Protein AF-A0A9D6SQ95-F1 (afdb_monomer_lite)

Sequence (114 aa):
MHYLDHLDGKPLPPAAAGYWQSQWWQALGNGMIDATIARMLESRRPDDKQMPEKMQREEARIARAFATADHAYRDGKFLAGSKFSLADLTFGVAFQYIDIRYPHDWCSQHPRLK

Structure (mmCIF, N/CA/C/O backbone):
data_AF-A0A9D6SQ95-F1
#
_entry.id   AF-A0A9D6SQ95-F1
#
loop_
_atom_site.group_PDB
_atom_site.id
_atom_site.type_symbol
_atom_site.label_atom_id
_atom_site.label_alt_id
_atom_site.label_comp_id
_atom_site.label_asym_id
_atom_site.label_entity_id
_atom_site.label_seq_id
_atom_site.pdbx_PDB_ins_code
_atom_site.Cartn_x
_atom_site.Cartn_y
_atom_site.Cartn_z
_atom_site.occupancy
_atom_site.B_iso_or_equiv
_atom_site.auth_seq_id
_atom_site.auth_comp_id
_atom_site.auth_asym_id
_atom_site.auth_atom_id
_atom_site.pdbx_PDB_model_num
ATOM 1 N N . MET A 1 1 ? 15.979 1.399 1.170 1.00 61.53 1 MET A N 1
ATOM 2 C CA . MET A 1 1 ? 16.218 0.537 -0.008 1.00 61.53 1 MET A CA 1
ATOM 3 C C . MET A 1 1 ? 17.367 1.028 -0.873 1.00 61.53 1 MET A C 1
ATOM 5 O O . MET A 1 1 ? 18.250 0.228 -1.124 1.00 61.53 1 MET A O 1
ATOM 9 N N . HIS A 1 2 ? 17.448 2.322 -1.205 1.00 69.25 2 HIS A N 1
ATOM 10 C CA . HIS A 1 2 ? 18.493 2.860 -2.094 1.00 69.25 2 HIS A CA 1
ATOM 11 C C . HIS A 1 2 ? 19.942 2.479 -1.758 1.00 69.25 2 HIS A C 1
ATOM 13 O O . HIS A 1 2 ? 20.752 2.364 -2.665 1.00 69.25 2 HIS A O 1
ATOM 19 N N . TYR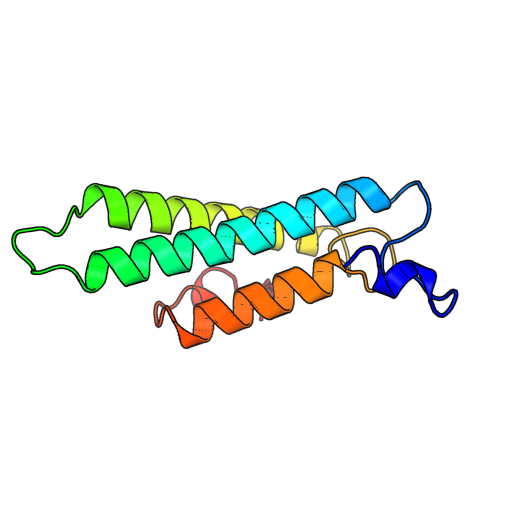 A 1 3 ? 20.282 2.264 -0.486 1.00 75.00 3 TYR A N 1
ATOM 20 C CA . TYR A 1 3 ? 21.626 1.831 -0.100 1.00 75.00 3 TYR A CA 1
ATOM 21 C C . TYR A 1 3 ? 21.995 0.442 -0.656 1.00 75.00 3 TYR A C 1
ATOM 23 O O . TYR A 1 3 ? 23.077 0.275 -1.206 1.00 75.00 3 TYR A O 1
ATOM 31 N N . LEU A 1 4 ? 21.085 -0.536 -0.571 1.00 75.12 4 LEU A N 1
ATOM 32 C CA . LEU A 1 4 ? 21.344 -1.914 -1.009 1.00 75.12 4 LEU A CA 1
ATOM 33 C C . LEU A 1 4 ? 21.420 -2.028 -2.538 1.00 75.12 4 LEU A C 1
ATOM 35 O O . LEU A 1 4 ? 22.193 -2.829 -3.054 1.00 75.12 4 LEU A O 1
ATOM 39 N N . ASP A 1 5 ? 20.689 -1.176 -3.262 1.00 71.25 5 ASP A N 1
ATOM 40 C CA . ASP A 1 5 ? 20.679 -1.162 -4.731 1.00 71.25 5 ASP A CA 1
ATOM 41 C C . ASP A 1 5 ? 22.049 -0.813 -5.350 1.00 71.25 5 ASP A C 1
ATOM 43 O O . ASP A 1 5 ? 22.295 -1.133 -6.512 1.00 71.25 5 ASP A O 1
ATOM 47 N N . HIS A 1 6 ? 22.948 -0.176 -4.587 1.00 72.75 6 HIS A N 1
ATOM 48 C CA . HIS A 1 6 ? 24.257 0.283 -5.069 1.00 72.75 6 HIS A CA 1
ATOM 49 C C . HIS A 1 6 ? 25.430 -0.632 -4.683 1.00 72.75 6 HIS A C 1
ATOM 51 O O . HIS A 1 6 ? 26.550 -0.373 -5.117 1.00 72.75 6 HIS A O 1
ATOM 57 N N . LEU A 1 7 ? 25.206 -1.684 -3.887 1.00 75.88 7 LEU A N 1
ATOM 58 C CA . LEU A 1 7 ? 26.296 -2.520 -3.366 1.00 75.88 7 LEU A CA 1
ATOM 59 C C . LEU A 1 7 ? 26.744 -3.622 -4.339 1.00 75.88 7 LEU A C 1
ATOM 61 O O . LEU A 1 7 ? 27.943 -3.811 -4.518 1.00 75.88 7 LEU A O 1
ATOM 65 N N . ASP A 1 8 ? 25.804 -4.289 -5.017 1.00 75.25 8 ASP A N 1
ATOM 66 C CA . ASP A 1 8 ? 26.097 -5.517 -5.784 1.00 75.25 8 ASP A CA 1
ATOM 67 C C . ASP A 1 8 ? 25.943 -5.364 -7.312 1.00 75.25 8 ASP A C 1
ATOM 69 O O . ASP A 1 8 ? 26.000 -6.345 -8.058 1.00 75.25 8 ASP A O 1
ATOM 73 N N . GLY A 1 9 ? 25.695 -4.144 -7.809 1.00 68.88 9 GLY A N 1
ATOM 74 C CA . GLY A 1 9 ? 25.538 -3.864 -9.247 1.00 68.88 9 GLY A CA 1
ATOM 75 C C . GLY A 1 9 ? 24.304 -4.503 -9.906 1.00 68.88 9 GLY A C 1
ATOM 76 O O . GLY A 1 9 ? 24.184 -4.494 -11.131 1.00 68.88 9 GLY A O 1
ATOM 77 N N . LYS A 1 10 ? 23.378 -5.053 -9.107 1.00 72.56 10 LYS A N 1
ATOM 78 C CA . LYS A 1 10 ? 22.112 -5.666 -9.542 1.00 72.56 10 LYS A CA 1
ATOM 79 C C . LYS A 1 10 ? 20.919 -4.966 -8.871 1.00 72.56 10 LYS A C 1
ATOM 81 O O . LYS A 1 10 ? 20.286 -5.560 -7.998 1.00 72.56 10 LYS A O 1
ATOM 86 N N . PRO A 1 11 ? 20.622 -3.707 -9.236 1.00 72.56 11 PRO A N 1
ATOM 87 C CA . PRO A 1 11 ? 19.518 -2.973 -8.633 1.00 72.56 11 PRO A CA 1
ATOM 88 C C . PRO A 1 11 ? 18.179 -3.653 -8.947 1.00 72.56 11 PRO A C 1
ATOM 90 O O . PRO A 1 11 ? 17.932 -4.075 -10.078 1.00 72.56 11 PRO A O 1
ATOM 93 N N . LEU A 1 12 ? 17.308 -3.739 -7.940 1.00 71.44 12 LEU A N 1
ATOM 94 C CA . LEU A 1 12 ? 15.924 -4.187 -8.109 1.00 71.44 12 LEU A CA 1
ATOM 95 C C . LEU A 1 12 ? 15.057 -3.212 -8.928 1.00 71.44 12 LEU A C 1
ATOM 97 O O . LEU A 1 12 ? 14.208 -3.684 -9.689 1.00 71.44 12 LEU A O 1
ATOM 101 N N . PRO A 1 13 ? 15.197 -1.875 -8.805 1.00 69.00 13 PRO A N 1
ATOM 102 C CA . PRO A 1 13 ? 14.444 -0.968 -9.659 1.00 69.00 13 PRO A CA 1
ATOM 103 C C . PRO A 1 13 ? 15.042 -0.898 -11.080 1.00 69.00 13 PRO A C 1
ATOM 105 O O . PRO A 1 13 ? 16.264 -0.862 -11.244 1.00 69.00 13 PRO A O 1
ATOM 108 N N . PRO A 1 14 ? 14.199 -0.829 -12.128 1.00 64.25 14 PRO A N 1
ATOM 109 C CA . PRO A 1 14 ? 14.661 -0.705 -13.509 1.00 64.25 14 PRO A CA 1
ATOM 110 C C . PRO A 1 14 ? 15.360 0.640 -13.767 1.00 64.25 14 PRO A C 1
ATOM 112 O O . PRO A 1 14 ? 14.974 1.675 -13.220 1.00 64.25 14 PRO A O 1
ATOM 115 N N . ALA A 1 15 ? 16.356 0.642 -14.659 1.00 63.81 15 ALA A N 1
ATOM 116 C CA . ALA A 1 15 ? 17.061 1.858 -15.059 1.00 63.81 15 ALA A CA 1
ATOM 117 C C . ALA A 1 15 ? 16.150 2.808 -15.866 1.00 63.81 15 ALA A C 1
ATOM 119 O O . ALA A 1 15 ? 15.496 2.400 -16.827 1.00 63.81 15 ALA A O 1
ATOM 120 N N . ALA A 1 16 ? 16.143 4.084 -15.468 1.00 68.25 16 ALA A N 1
ATOM 121 C CA . ALA A 1 16 ? 15.453 5.229 -16.074 1.00 68.25 16 ALA A CA 1
ATOM 122 C C . ALA A 1 16 ? 13.926 5.097 -16.263 1.00 68.25 16 ALA A C 1
ATOM 124 O O . ALA A 1 16 ? 13.168 5.703 -15.506 1.00 68.25 16 ALA A O 1
ATOM 125 N N . ALA A 1 17 ? 13.452 4.336 -17.252 1.00 65.62 17 ALA A N 1
ATOM 126 C CA . ALA A 1 17 ? 12.063 4.412 -17.722 1.00 65.62 17 ALA A CA 1
ATOM 127 C C . ALA A 1 17 ? 11.020 3.851 -16.733 1.00 65.62 17 ALA A C 1
ATOM 129 O O . ALA A 1 17 ? 9.871 4.278 -16.756 1.00 65.62 17 ALA A O 1
ATOM 130 N N . GLY A 1 18 ? 11.407 2.935 -15.837 1.00 74.62 18 GLY A N 1
ATOM 131 C CA . GLY A 1 18 ? 10.500 2.341 -14.841 1.00 74.62 18 GLY A CA 1
ATOM 132 C C . GLY A 1 18 ? 10.776 2.753 -13.393 1.00 74.62 18 GLY A C 1
ATOM 133 O O . GLY A 1 18 ? 10.067 2.308 -12.492 1.00 74.62 18 GLY A O 1
ATOM 134 N N . TYR A 1 19 ? 11.803 3.573 -13.145 1.00 81.62 19 TYR A N 1
ATOM 135 C CA . TYR A 1 19 ? 12.220 3.914 -11.783 1.00 81.62 19 TYR A CA 1
ATOM 136 C C . TYR A 1 19 ? 11.111 4.654 -11.032 1.00 81.62 19 TYR A C 1
ATOM 138 O O . TYR A 1 19 ? 10.684 4.218 -9.967 1.00 81.62 19 TYR A O 1
ATOM 146 N N . TRP A 1 20 ? 10.589 5.736 -11.616 1.00 84.38 20 TRP A N 1
ATOM 147 C CA . TRP A 1 20 ? 9.543 6.544 -10.985 1.00 84.38 20 TRP A CA 1
ATOM 148 C C . TRP A 1 20 ? 8.243 5.775 -10.790 1.00 84.38 20 TRP A C 1
ATOM 150 O O . TRP A 1 20 ? 7.605 5.912 -9.750 1.00 84.38 20 TRP A O 1
ATOM 160 N N . GLN A 1 21 ? 7.892 4.911 -11.743 1.00 84.12 21 GLN A N 1
ATOM 161 C CA . GLN A 1 21 ? 6.752 4.014 -11.596 1.00 84.12 21 GLN A CA 1
ATOM 162 C C . GLN A 1 21 ? 6.963 3.056 -10.416 1.00 84.12 21 GLN A C 1
ATOM 164 O O . GLN A 1 21 ? 6.072 2.895 -9.587 1.00 84.12 21 GLN A O 1
ATOM 169 N N . SER A 1 22 ? 8.161 2.480 -10.279 1.00 84.25 22 SER A N 1
ATOM 170 C CA . SER A 1 22 ? 8.495 1.619 -9.144 1.00 84.25 22 SER A CA 1
ATOM 171 C C . SER A 1 22 ? 8.457 2.360 -7.804 1.00 84.25 22 SER A C 1
ATOM 173 O O . SER A 1 22 ? 7.996 1.786 -6.820 1.00 84.25 22 SER A O 1
ATOM 175 N N . GLN A 1 23 ? 8.916 3.614 -7.748 1.00 86.56 23 GLN A N 1
ATOM 176 C CA . GLN A 1 23 ? 8.846 4.442 -6.537 1.00 86.56 23 GLN A CA 1
ATOM 177 C C . GLN A 1 23 ? 7.403 4.796 -6.173 1.00 86.56 23 GLN A C 1
ATOM 179 O O . GLN A 1 23 ? 7.029 4.775 -5.002 1.00 86.56 23 GLN A O 1
ATOM 184 N N . TRP A 1 24 ? 6.569 5.079 -7.174 1.00 90.38 24 TRP A N 1
ATOM 185 C CA . TRP A 1 24 ? 5.151 5.342 -6.965 1.00 90.38 24 TRP A CA 1
ATOM 186 C C . TRP A 1 24 ? 4.430 4.121 -6.384 1.00 90.38 24 TRP A C 1
ATOM 188 O O . TRP A 1 24 ? 3.720 4.248 -5.387 1.00 90.38 24 TRP A O 1
ATOM 198 N N . TRP A 1 25 ? 4.685 2.927 -6.926 1.00 89.88 25 TRP A N 1
ATOM 199 C CA . TRP A 1 25 ? 4.160 1.680 -6.363 1.00 89.88 25 TRP A CA 1
ATOM 200 C C . TRP A 1 25 ? 4.669 1.414 -4.951 1.00 89.88 25 TRP A C 1
ATOM 202 O O . TRP A 1 25 ? 3.895 1.009 -4.088 1.00 89.88 25 TRP A O 1
ATOM 212 N N . GLN A 1 26 ? 5.946 1.683 -4.6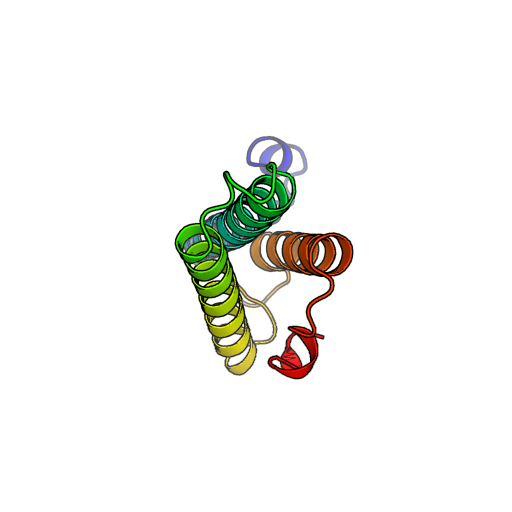84 1.00 90.00 26 GLN A N 1
ATOM 213 C CA . GLN A 1 26 ? 6.488 1.561 -3.336 1.00 90.00 26 GLN A CA 1
ATOM 214 C C . GLN A 1 26 ? 5.754 2.488 -2.353 1.00 90.00 26 GLN A C 1
ATOM 216 O O . GLN A 1 26 ? 5.345 2.054 -1.276 1.00 90.00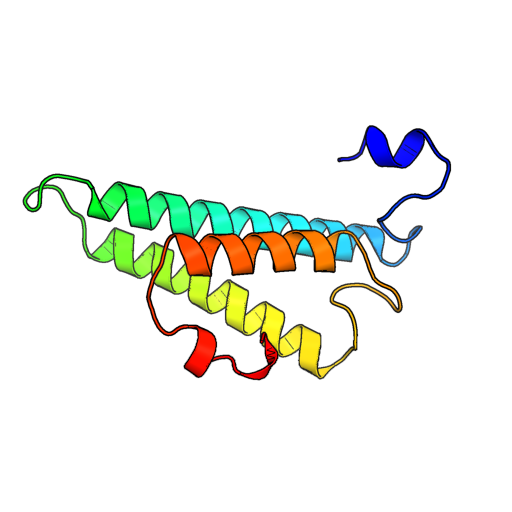 26 GLN A O 1
ATOM 221 N N . ALA A 1 27 ? 5.543 3.752 -2.729 1.00 91.75 27 ALA A N 1
ATOM 222 C CA . ALA A 1 27 ? 4.810 4.714 -1.913 1.00 91.75 27 ALA A CA 1
ATOM 223 C C . ALA A 1 27 ? 3.349 4.288 -1.694 1.00 91.75 27 ALA A C 1
ATOM 225 O O . ALA A 1 27 ? 2.838 4.401 -0.579 1.00 91.75 27 ALA A O 1
ATOM 226 N N . LEU A 1 28 ? 2.690 3.753 -2.726 1.00 92.62 28 LEU A N 1
ATOM 227 C CA . LEU A 1 28 ? 1.323 3.247 -2.628 1.00 92.62 28 LEU A CA 1
ATOM 228 C C . LEU A 1 28 ? 1.229 2.035 -1.684 1.00 92.62 28 LEU A C 1
ATOM 230 O O . LEU A 1 28 ? 0.345 2.004 -0.829 1.00 92.62 28 LEU A O 1
ATOM 234 N N . GLY A 1 29 ? 2.159 1.080 -1.786 1.00 91.50 29 GLY A N 1
ATOM 235 C CA . GLY A 1 29 ? 2.221 -0.095 -0.911 1.00 91.50 29 GLY A CA 1
ATOM 236 C C . GLY A 1 29 ? 2.468 0.281 0.552 1.00 91.50 29 GLY A C 1
ATOM 237 O O . GLY A 1 29 ? 1.755 -0.186 1.440 1.00 91.50 29 GLY A O 1
ATOM 238 N N . ASN A 1 30 ? 3.397 1.208 0.807 1.00 92.50 30 ASN A N 1
ATOM 239 C CA . ASN A 1 30 ? 3.624 1.752 2.150 1.00 92.50 30 ASN A CA 1
ATOM 240 C C . ASN A 1 30 ? 2.371 2.452 2.694 1.00 92.50 30 ASN A C 1
ATOM 242 O O . ASN A 1 30 ? 1.952 2.182 3.816 1.00 92.50 30 ASN A O 1
ATOM 246 N N . GLY A 1 31 ? 1.710 3.281 1.879 1.00 93.50 31 GLY A N 1
ATOM 247 C CA . GLY A 1 31 ? 0.472 3.955 2.273 1.00 93.50 31 GLY A CA 1
ATOM 248 C C . GLY A 1 31 ? -0.674 2.990 2.602 1.00 93.50 31 GLY A C 1
ATOM 249 O O . GLY A 1 31 ? -1.523 3.304 3.438 1.00 93.50 31 GLY A O 1
ATOM 250 N N . MET A 1 32 ? -0.691 1.811 1.977 1.00 92.25 32 MET A N 1
ATOM 251 C CA . MET A 1 32 ? -1.646 0.742 2.267 1.00 92.25 32 MET A CA 1
ATOM 252 C C . MET A 1 32 ? -1.362 0.074 3.624 1.00 92.25 32 MET A C 1
ATOM 254 O O . MET A 1 32 ? -2.288 -0.138 4.413 1.00 92.25 32 MET A O 1
ATOM 258 N N . ILE A 1 33 ? -0.088 -0.191 3.937 1.00 92.69 33 ILE A N 1
ATOM 259 C CA . ILE A 1 33 ? 0.343 -0.681 5.258 1.00 92.69 33 ILE A CA 1
ATOM 260 C C . ILE A 1 33 ? -0.012 0.347 6.341 1.00 92.69 33 ILE A C 1
ATOM 262 O O . ILE A 1 33 ? -0.621 -0.015 7.349 1.00 92.69 33 ILE A O 1
ATOM 266 N N . ASP A 1 34 ? 0.277 1.628 6.110 1.00 94.81 34 ASP A N 1
ATOM 267 C CA . ASP A 1 34 ? -0.014 2.707 7.058 1.00 94.81 34 ASP A CA 1
ATOM 268 C C . ASP A 1 34 ? -1.514 2.834 7.350 1.00 94.81 34 ASP A C 1
ATOM 270 O O . ASP A 1 34 ? -1.912 2.960 8.509 1.00 94.81 34 ASP A O 1
ATOM 274 N N . ALA A 1 35 ? -2.365 2.758 6.321 1.00 93.94 35 ALA A N 1
ATOM 275 C CA . ALA A 1 35 ? -3.819 2.767 6.496 1.00 93.94 35 ALA A CA 1
ATOM 276 C C . ALA A 1 35 ? -4.299 1.551 7.310 1.00 93.94 35 ALA A C 1
ATOM 278 O O . ALA A 1 35 ? -5.140 1.682 8.202 1.00 93.94 35 ALA A O 1
ATOM 279 N N . THR A 1 36 ? -3.710 0.378 7.068 1.00 92.06 36 THR A N 1
ATOM 280 C CA . THR A 1 36 ? -4.016 -0.854 7.812 1.00 92.06 36 THR A CA 1
ATOM 281 C C . THR A 1 36 ? -3.636 -0.728 9.285 1.00 92.06 36 THR A C 1
ATOM 283 O O . THR A 1 36 ? -4.433 -1.060 10.166 1.00 92.06 36 THR A O 1
ATOM 286 N N . ILE A 1 37 ? -2.451 -0.181 9.572 1.00 93.62 37 ILE A N 1
ATOM 287 C CA . ILE A 1 37 ? -1.997 0.104 10.937 1.00 93.62 37 ILE A CA 1
ATOM 288 C C . ILE A 1 37 ? -2.923 1.122 11.602 1.00 93.62 37 ILE A C 1
ATOM 290 O O . ILE A 1 37 ? -3.371 0.889 12.723 1.00 93.62 37 ILE A O 1
ATOM 294 N N . ALA A 1 38 ? -3.247 2.227 10.928 1.00 94.19 38 ALA A N 1
ATOM 295 C CA . ALA A 1 38 ? -4.109 3.273 11.470 1.00 94.19 38 ALA A CA 1
ATOM 296 C C . ALA A 1 38 ? -5.504 2.741 11.832 1.00 94.19 38 ALA A C 1
ATOM 298 O O . ALA A 1 38 ? -6.011 3.042 12.915 1.00 94.19 38 ALA A O 1
ATOM 299 N N . ARG A 1 39 ? -6.091 1.898 10.974 1.00 92.62 39 ARG A N 1
ATOM 300 C CA . ARG A 1 39 ? -7.361 1.215 11.243 1.00 92.62 39 ARG A CA 1
ATOM 301 C C . ARG A 1 39 ? -7.258 0.267 12.440 1.00 92.62 39 ARG A C 1
ATOM 303 O O . ARG A 1 39 ? -8.117 0.299 13.316 1.00 92.62 39 ARG A O 1
ATOM 310 N N . MET A 1 40 ? -6.212 -0.559 12.493 1.00 91.31 40 MET A N 1
ATOM 311 C CA . MET A 1 40 ? -5.978 -1.501 13.595 1.00 91.31 40 MET A CA 1
ATOM 312 C C . MET A 1 40 ? -5.766 -0.780 14.932 1.00 91.31 40 MET A C 1
ATOM 314 O O . MET A 1 40 ? -6.214 -1.251 15.974 1.00 91.31 40 MET A O 1
ATOM 318 N N . LEU A 1 41 ? -5.056 0.348 14.930 1.00 93.62 41 LEU A N 1
ATOM 319 C CA . LEU A 1 41 ? -4.873 1.157 16.132 1.00 93.62 41 LEU A CA 1
ATOM 320 C C . LEU A 1 41 ? -6.195 1.776 16.585 1.00 93.62 41 LEU A C 1
ATOM 322 O O . LEU A 1 41 ? -6.453 1.808 17.784 1.00 93.62 41 LEU A O 1
ATOM 326 N N . GLU A 1 42 ? -7.041 2.216 15.649 1.00 93.88 42 GLU A N 1
ATOM 327 C CA . GLU A 1 42 ? -8.370 2.734 15.971 1.00 93.88 42 GLU A CA 1
ATOM 328 C C . GLU A 1 42 ? -9.248 1.662 16.626 1.00 93.88 42 GLU A C 1
ATOM 330 O O . GLU A 1 42 ? -9.805 1.921 17.686 1.00 93.88 42 GLU A O 1
ATOM 335 N N . SER A 1 43 ? -9.271 0.434 16.097 1.00 90.06 43 SER A N 1
ATOM 336 C CA . SER A 1 43 ? -10.048 -0.674 16.679 1.00 90.06 43 SER A CA 1
ATOM 337 C C . SER A 1 43 ? -9.533 -1.167 18.038 1.00 90.06 43 SER A C 1
ATOM 339 O O . SER A 1 43 ? -10.159 -2.013 18.664 1.00 90.06 43 SER A O 1
ATOM 341 N N . ARG A 1 44 ? -8.352 -0.712 18.476 1.00 92.25 44 ARG A N 1
ATOM 342 C CA . ARG A 1 44 ? -7.791 -1.008 19.806 1.00 92.25 44 ARG A CA 1
ATOM 343 C C . ARG A 1 44 ? -8.098 0.077 20.833 1.00 92.25 44 ARG A C 1
ATOM 345 O O . ARG A 1 44 ? -7.738 -0.080 21.999 1.00 92.25 44 ARG A O 1
ATOM 352 N N . ARG A 1 45 ? -8.693 1.198 20.420 1.00 93.88 45 ARG A N 1
ATOM 353 C CA . ARG A 1 45 ? -9.129 2.236 21.357 1.00 93.88 45 ARG A CA 1
ATOM 354 C C . ARG A 1 45 ? -10.347 1.725 22.136 1.00 93.88 45 ARG A C 1
ATOM 356 O O . ARG A 1 45 ? -11.087 0.903 21.601 1.00 93.88 45 ARG A O 1
ATOM 363 N N . PRO A 1 46 ? -10.570 2.213 23.368 1.00 95.56 46 PRO A N 1
ATOM 364 C CA . PRO A 1 46 ? -11.820 1.976 24.086 1.00 95.56 46 PRO A CA 1
ATOM 365 C C . PRO A 1 46 ? -13.031 2.306 23.209 1.00 95.56 46 PRO A C 1
ATOM 367 O O . PRO A 1 46 ? -12.974 3.293 22.473 1.00 95.56 46 PRO A O 1
ATOM 370 N N . ASP A 1 47 ? -14.088 1.498 23.280 1.00 92.25 47 ASP A N 1
ATOM 371 C CA . ASP A 1 47 ? -15.245 1.569 22.373 1.00 92.25 47 ASP A CA 1
ATOM 372 C C . ASP A 1 47 ? -15.892 2.964 22.330 1.00 92.25 47 ASP A C 1
ATOM 374 O O . ASP A 1 47 ? -16.285 3.439 21.268 1.00 92.25 47 ASP A O 1
ATOM 378 N N . ASP A 1 48 ? -15.914 3.675 23.461 1.00 95.00 48 ASP A N 1
ATOM 379 C CA . ASP A 1 48 ? -16.427 5.045 23.601 1.00 95.00 48 ASP A CA 1
ATOM 380 C C . ASP A 1 48 ? -15.558 6.114 22.911 1.00 95.00 48 ASP A C 1
ATOM 382 O O . ASP A 1 48 ? -15.986 7.253 22.727 1.00 95.00 48 ASP A O 1
ATOM 386 N N . LYS A 1 49 ? -14.323 5.763 22.540 1.00 95.31 49 LYS A N 1
ATOM 387 C CA . LYS A 1 49 ? -13.326 6.652 21.921 1.00 95.31 49 LYS A CA 1
ATOM 388 C C . LYS A 1 49 ? -12.983 6.261 20.492 1.00 95.31 49 LYS A C 1
ATOM 390 O O . LYS A 1 49 ? -12.125 6.915 19.887 1.00 95.31 49 LYS A O 1
ATOM 395 N N . GLN A 1 50 ? -13.595 5.199 19.977 1.00 93.69 50 GLN A N 1
ATOM 396 C CA . GLN A 1 50 ? -13.460 4.816 18.583 1.00 93.69 50 GLN A CA 1
ATOM 397 C C . GLN A 1 50 ? -14.228 5.799 17.704 1.00 93.69 50 GLN A C 1
ATOM 399 O O . GLN A 1 50 ? -15.328 6.233 18.035 1.00 93.69 50 GLN A O 1
ATOM 404 N N . MET A 1 51 ? -13.629 6.148 16.572 1.00 96.12 51 MET A N 1
ATOM 405 C CA . MET A 1 51 ? -14.232 6.998 15.551 1.00 96.12 51 MET A CA 1
ATOM 406 C C . MET A 1 51 ? -14.553 6.138 14.321 1.00 96.12 51 MET A C 1
ATOM 408 O O . MET A 1 51 ? -13.647 5.868 13.519 1.00 96.12 51 MET A O 1
ATOM 412 N N . PRO A 1 52 ? -15.809 5.680 14.144 1.00 92.31 52 PRO A N 1
ATOM 413 C CA . PRO A 1 52 ? -16.194 4.827 13.019 1.00 92.31 52 PRO A CA 1
ATOM 414 C C . PRO A 1 52 ? -15.861 5.445 11.657 1.00 92.31 52 PRO A C 1
ATOM 416 O O . PRO A 1 52 ? -15.392 4.753 10.754 1.00 92.31 52 PRO A O 1
ATOM 419 N N . GLU A 1 53 ? -16.010 6.761 11.515 1.00 94.88 53 GLU A N 1
ATOM 420 C CA . GLU A 1 53 ? -15.669 7.504 10.302 1.00 94.88 53 GLU A CA 1
ATOM 421 C C . GLU A 1 53 ? -14.174 7.428 9.964 1.00 94.88 53 GLU A C 1
ATOM 423 O O . GLU A 1 53 ? -13.791 7.400 8.792 1.00 94.88 53 GLU A O 1
ATOM 428 N N . LYS A 1 54 ? -13.307 7.340 10.980 1.00 93.56 54 LYS A N 1
ATOM 429 C CA . LYS A 1 54 ? -11.866 7.172 10.785 1.00 93.56 54 LYS A CA 1
ATOM 430 C C . LYS A 1 54 ? -11.556 5.764 10.294 1.00 93.56 54 LYS A C 1
ATOM 432 O O . LYS A 1 54 ? -10.785 5.626 9.349 1.00 93.56 54 LYS A O 1
ATOM 437 N N . MET A 1 55 ? -12.185 4.740 10.873 1.00 90.19 55 MET A N 1
ATOM 438 C CA . MET A 1 55 ? -12.037 3.359 10.401 1.00 90.19 55 MET A CA 1
ATOM 439 C C . MET A 1 55 ? -12.487 3.215 8.943 1.00 90.19 55 MET A C 1
ATOM 441 O O . MET A 1 55 ? -11.718 2.714 8.124 1.00 90.19 55 MET A O 1
ATOM 445 N N . GLN A 1 56 ? -13.669 3.738 8.600 1.00 90.94 56 GLN A N 1
ATOM 446 C CA . GLN A 1 56 ? -14.196 3.719 7.230 1.00 90.94 56 GLN A CA 1
ATOM 447 C C . GLN A 1 56 ? -13.282 4.456 6.245 1.00 90.94 56 GLN A C 1
ATOM 449 O O . GLN A 1 56 ? -13.064 4.003 5.121 1.00 90.94 56 GLN A O 1
ATOM 454 N N . ARG A 1 57 ? -12.698 5.588 6.655 1.00 93.69 57 ARG A N 1
ATOM 455 C CA . ARG A 1 57 ? -11.753 6.330 5.814 1.00 93.69 57 ARG A CA 1
ATOM 456 C C . ARG A 1 57 ? -10.501 5.513 5.499 1.00 93.69 57 ARG A C 1
ATOM 458 O O . ARG A 1 57 ? -10.047 5.530 4.353 1.00 93.69 57 ARG A O 1
ATOM 465 N N . GLU A 1 58 ? -9.934 4.827 6.491 1.00 93.19 58 GLU A N 1
ATOM 466 C CA . GLU A 1 58 ? -8.757 3.981 6.276 1.00 93.19 58 GLU A CA 1
ATOM 467 C C . GLU A 1 58 ? -9.100 2.736 5.438 1.00 93.19 58 GLU A C 1
ATOM 469 O O . GLU A 1 58 ? -8.354 2.404 4.519 1.00 93.19 58 GLU A O 1
ATOM 474 N N . GLU A 1 59 ? -10.269 2.119 5.642 1.00 90.06 59 GLU A N 1
ATOM 475 C CA . GLU A 1 59 ? -10.777 1.044 4.771 1.00 90.06 59 GLU A CA 1
ATOM 476 C C . GLU A 1 59 ? -10.911 1.500 3.316 1.00 90.06 59 GLU A C 1
ATOM 478 O O . GLU A 1 59 ? -10.439 0.822 2.405 1.00 90.06 59 GLU A O 1
ATOM 483 N N . ALA A 1 60 ? -11.469 2.688 3.080 1.00 91.69 60 ALA A N 1
ATOM 484 C CA . ALA A 1 60 ? -11.589 3.238 1.736 1.00 91.69 60 ALA A CA 1
ATOM 485 C C . ALA A 1 60 ? -10.216 3.520 1.096 1.00 91.69 60 ALA A C 1
ATOM 487 O O . ALA A 1 60 ? -10.068 3.398 -0.120 1.00 91.69 60 ALA A O 1
ATOM 488 N N . ARG A 1 61 ? -9.197 3.905 1.882 1.00 92.75 61 ARG A N 1
ATOM 489 C CA . ARG A 1 61 ? -7.816 4.053 1.383 1.00 92.75 61 ARG A CA 1
ATOM 490 C C . ARG A 1 61 ? -7.239 2.710 0.945 1.00 92.75 61 ARG A C 1
ATOM 492 O O . ARG A 1 61 ? -6.668 2.643 -0.141 1.00 92.75 61 ARG A O 1
ATOM 499 N N . ILE A 1 62 ? -7.430 1.670 1.755 1.00 90.50 62 ILE A N 1
ATOM 500 C CA . ILE A 1 62 ? -6.994 0.301 1.452 1.00 90.50 62 ILE A CA 1
ATOM 501 C C . ILE A 1 62 ? -7.693 -0.205 0.181 1.00 90.50 62 ILE A C 1
ATOM 503 O O . ILE A 1 62 ? -7.026 -0.635 -0.757 1.00 90.50 62 ILE A O 1
ATOM 507 N N . ALA A 1 63 ? -9.017 -0.056 0.088 1.00 89.00 63 ALA A N 1
ATOM 508 C CA . ALA A 1 63 ? -9.799 -0.473 -1.078 1.00 89.00 63 ALA A CA 1
ATOM 509 C C . ALA A 1 63 ? -9.351 0.220 -2.379 1.00 89.00 63 ALA A C 1
ATOM 511 O O . ALA A 1 63 ? -9.228 -0.423 -3.421 1.00 89.00 63 ALA A O 1
ATOM 512 N N . ARG A 1 64 ? -9.037 1.525 -2.335 1.00 91.50 64 ARG A N 1
ATOM 513 C CA . ARG A 1 64 ? -8.500 2.244 -3.507 1.00 91.50 64 ARG A CA 1
ATOM 514 C C . ARG A 1 64 ? -7.133 1.717 -3.942 1.00 91.50 64 ARG A C 1
ATOM 516 O O . ARG A 1 64 ? -6.881 1.639 -5.143 1.00 91.50 64 ARG A O 1
ATOM 523 N N . ALA A 1 65 ? -6.261 1.360 -2.998 1.00 90.50 65 ALA A N 1
ATOM 524 C CA . ALA A 1 65 ? -4.958 0.778 -3.315 1.00 90.50 65 ALA A CA 1
ATOM 525 C C . ALA A 1 65 ? -5.105 -0.598 -3.988 1.00 90.50 65 ALA A C 1
ATOM 527 O O . ALA A 1 65 ? -4.480 -0.830 -5.022 1.00 90.50 65 ALA A O 1
ATOM 528 N N . PHE A 1 66 ? -5.999 -1.455 -3.481 1.00 87.62 66 PHE A N 1
ATOM 529 C CA . PHE A 1 66 ? -6.325 -2.736 -4.114 1.00 87.62 66 PHE A CA 1
ATOM 530 C C . PHE A 1 66 ? -6.889 -2.571 -5.526 1.00 87.62 66 PHE A C 1
ATOM 532 O O . PHE A 1 66 ? -6.397 -3.208 -6.453 1.00 87.62 66 PHE A O 1
ATOM 539 N N . ALA A 1 67 ? -7.864 -1.679 -5.724 1.00 87.81 67 ALA A N 1
ATOM 540 C CA . ALA A 1 67 ? -8.433 -1.423 -7.048 1.00 87.81 67 ALA A CA 1
ATOM 541 C C . ALA A 1 67 ? -7.380 -0.920 -8.052 1.00 87.81 67 ALA A C 1
ATOM 543 O O . ALA A 1 67 ? -7.389 -1.305 -9.221 1.00 87.81 67 ALA A O 1
ATOM 544 N N . THR A 1 68 ? -6.447 -0.089 -7.584 1.00 89.00 68 THR A N 1
ATOM 545 C CA . THR A 1 68 ? -5.335 0.420 -8.395 1.00 89.00 68 THR A CA 1
ATOM 546 C C . THR A 1 68 ? -4.385 -0.708 -8.805 1.00 89.00 68 THR A C 1
ATOM 548 O O . THR A 1 68 ? -4.007 -0.795 -9.973 1.00 89.00 68 THR A O 1
ATOM 551 N N . ALA A 1 69 ? -4.032 -1.597 -7.871 1.00 85.00 69 ALA A N 1
ATOM 552 C CA . ALA A 1 69 ? -3.202 -2.764 -8.158 1.00 85.00 69 ALA A CA 1
ATOM 553 C C . ALA A 1 69 ? -3.898 -3.755 -9.103 1.00 85.00 69 ALA A C 1
ATOM 555 O O . ALA A 1 69 ? -3.281 -4.189 -10.072 1.00 85.00 69 ALA A O 1
ATOM 556 N N . ASP A 1 70 ? -5.184 -4.061 -8.882 1.00 84.81 70 ASP A N 1
ATOM 557 C CA . ASP A 1 70 ? -5.956 -4.953 -9.760 1.00 84.81 70 ASP A CA 1
ATOM 558 C C . ASP A 1 70 ? -5.982 -4.423 -11.196 1.00 84.81 70 ASP A C 1
ATOM 560 O O . ASP A 1 70 ? -5.734 -5.177 -12.134 1.00 84.81 70 ASP A O 1
ATOM 564 N N . HIS A 1 71 ? -6.199 -3.115 -11.381 1.00 84.06 71 HIS A N 1
ATOM 565 C CA . HIS A 1 71 ? -6.150 -2.502 -12.707 1.00 84.06 71 HIS A CA 1
ATOM 566 C C . HIS A 1 71 ? -4.769 -2.646 -13.358 1.00 84.06 71 HIS A C 1
ATOM 568 O O . HIS A 1 71 ? -4.681 -2.974 -14.536 1.00 84.06 71 HIS A O 1
ATOM 574 N N . ALA A 1 72 ? -3.688 -2.427 -12.611 1.00 81.12 72 ALA A N 1
ATOM 575 C CA . ALA A 1 72 ? -2.338 -2.517 -13.158 1.00 81.12 72 ALA A CA 1
ATOM 576 C C . ALA A 1 72 ? -1.949 -3.940 -13.584 1.00 81.12 72 ALA A C 1
ATOM 578 O O . ALA A 1 72 ? -1.315 -4.113 -14.624 1.00 81.12 72 ALA A O 1
ATOM 579 N N . TYR A 1 73 ? -2.381 -4.961 -12.838 1.00 73.75 73 TYR A N 1
ATOM 580 C CA . TYR A 1 73 ? -2.163 -6.360 -13.216 1.00 73.75 73 TYR A CA 1
ATOM 581 C C . TYR A 1 73 ? -2.982 -6.801 -14.439 1.00 73.75 73 TYR A C 1
ATOM 583 O O . TYR A 1 73 ? -2.610 -7.767 -15.102 1.00 73.75 73 TYR A O 1
ATOM 591 N N . ARG A 1 74 ? -4.084 -6.118 -14.788 1.00 62.81 74 ARG A N 1
ATOM 592 C CA . ARG A 1 74 ? -4.836 -6.442 -16.019 1.00 62.81 74 ARG A CA 1
ATOM 593 C C . ARG A 1 74 ? -4.030 -6.167 -17.284 1.00 62.81 74 ARG A C 1
ATOM 595 O O . ARG A 1 74 ? -4.188 -6.900 -18.257 1.00 62.81 74 ARG A O 1
ATOM 602 N N . ASP A 1 75 ? -3.176 -5.149 -17.253 1.00 62.47 75 ASP A N 1
ATOM 603 C CA . ASP A 1 75 ? -2.443 -4.672 -18.426 1.00 62.47 75 ASP A CA 1
ATOM 604 C C . ASP A 1 75 ? -1.018 -5.265 -18.527 1.00 62.47 75 ASP A C 1
ATOM 606 O O . ASP A 1 75 ? -0.352 -5.095 -19.550 1.00 62.47 75 ASP A O 1
ATOM 610 N N . GLY A 1 76 ? -0.532 -6.001 -17.510 1.00 63.12 76 GLY A N 1
ATOM 611 C CA . GLY A 1 76 ? 0.833 -6.543 -17.490 1.00 63.12 76 GLY A CA 1
ATOM 612 C C . GLY A 1 76 ? 1.092 -7.666 -16.474 1.00 63.12 76 GLY A C 1
ATOM 613 O O . GLY A 1 76 ? 0.344 -7.875 -15.529 1.00 63.12 76 GLY A O 1
ATOM 614 N N . LYS A 1 77 ? 2.200 -8.405 -16.661 1.00 76.50 77 LYS A N 1
ATOM 615 C CA . LYS A 1 77 ? 2.649 -9.475 -15.738 1.00 76.50 77 LYS A CA 1
ATOM 616 C C . LYS A 1 77 ? 3.321 -8.957 -14.456 1.00 76.50 77 LYS A C 1
ATOM 618 O O . LYS A 1 77 ? 3.500 -9.731 -13.523 1.00 76.50 77 LYS A O 1
ATOM 623 N N . PHE A 1 78 ?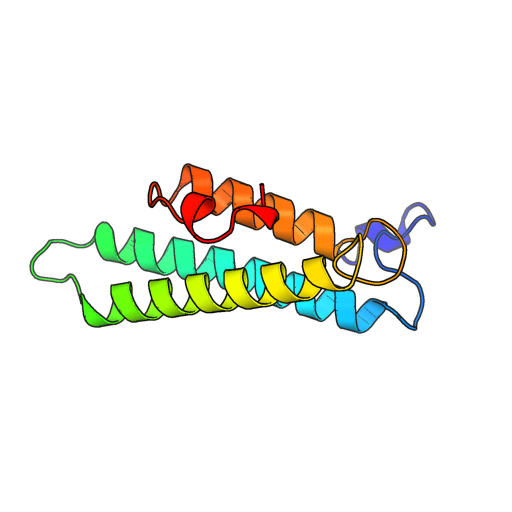 3.729 -7.689 -14.437 1.00 78.12 78 PHE A N 1
ATOM 624 C CA . PHE A 1 78 ? 4.448 -7.032 -13.342 1.00 78.12 78 PHE A CA 1
ATOM 625 C C . PHE A 1 78 ? 3.893 -5.618 -13.152 1.00 78.12 78 PHE A C 1
ATOM 627 O O . PHE A 1 78 ? 3.418 -5.013 -14.114 1.00 78.12 78 PHE A O 1
ATOM 634 N N . LEU A 1 79 ? 3.989 -5.073 -11.938 1.00 77.69 79 LEU A N 1
ATOM 635 C CA . LEU A 1 79 ? 3.478 -3.738 -11.602 1.00 77.69 79 LEU A CA 1
ATOM 636 C C . LEU A 1 79 ? 4.270 -2.604 -12.271 1.00 77.69 79 LEU A C 1
ATOM 638 O O . LEU A 1 79 ? 3.716 -1.540 -12.559 1.00 77.69 79 LEU A O 1
ATOM 642 N N . ALA A 1 80 ? 5.564 -2.808 -12.521 1.00 79.00 80 ALA A N 1
ATOM 643 C CA . ALA A 1 80 ? 6.418 -1.828 -13.181 1.00 79.00 80 ALA A CA 1
ATOM 644 C C . ALA A 1 80 ? 7.330 -2.489 -14.224 1.00 79.00 80 ALA A C 1
ATOM 646 O O . ALA A 1 80 ? 8.136 -3.364 -13.911 1.00 79.00 80 ALA A O 1
ATOM 647 N N . GLY A 1 81 ? 7.255 -2.016 -15.470 1.00 74.25 81 GLY A N 1
ATOM 648 C CA . GLY A 1 81 ? 8.090 -2.513 -16.564 1.00 74.25 81 GLY A CA 1
ATOM 649 C C . GLY A 1 81 ? 7.790 -3.962 -16.975 1.00 74.25 81 GLY A C 1
ATOM 650 O O . GLY A 1 81 ? 6.656 -4.425 -16.917 1.00 74.25 81 GLY A O 1
ATOM 651 N N . SER A 1 82 ? 8.816 -4.671 -17.459 1.00 75.00 82 SER A N 1
ATOM 652 C CA . SER A 1 82 ? 8.693 -6.013 -18.058 1.00 75.00 82 SER A CA 1
ATOM 653 C C . SER A 1 82 ? 9.304 -7.146 -17.224 1.00 75.00 82 SER A C 1
ATOM 655 O O . SER A 1 82 ? 9.356 -8.287 -17.687 1.00 75.00 82 SER A O 1
ATOM 657 N N . LYS A 1 83 ? 9.790 -6.849 -16.014 1.00 78.88 83 LYS A N 1
ATOM 658 C CA . LYS A 1 83 ? 10.448 -7.799 -15.106 1.00 78.88 83 LYS A CA 1
ATOM 6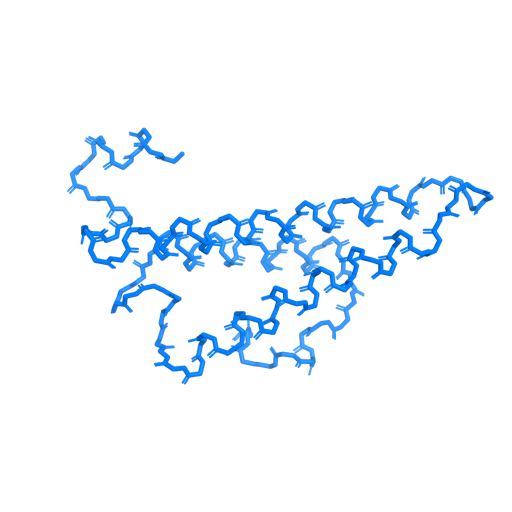59 C C . LYS A 1 83 ? 10.017 -7.533 -13.667 1.00 78.88 83 LYS A C 1
ATOM 661 O O . LYS A 1 83 ? 9.630 -6.414 -13.351 1.00 78.88 83 LYS A O 1
ATOM 666 N N . PHE A 1 84 ? 10.174 -8.542 -12.811 1.00 81.06 84 PHE A N 1
ATOM 667 C CA . PHE A 1 84 ? 9.993 -8.398 -11.368 1.00 81.06 84 PHE A CA 1
ATOM 668 C C . PHE A 1 84 ? 10.852 -7.254 -10.829 1.00 81.06 84 PHE A C 1
ATOM 670 O O . PHE A 1 84 ? 12.041 -7.156 -11.145 1.00 81.06 84 PHE A O 1
ATOM 677 N N . SER A 1 85 ? 10.235 -6.404 -10.020 1.00 81.06 85 SER A N 1
ATOM 678 C CA . SER A 1 85 ? 10.822 -5.162 -9.539 1.00 81.06 85 SER A CA 1
ATOM 679 C C . SER A 1 85 ? 10.519 -4.933 -8.059 1.00 81.06 85 SER A C 1
ATOM 681 O O . SER A 1 85 ? 9.767 -5.668 -7.415 1.00 81.06 85 SER A O 1
ATOM 683 N N . LEU A 1 86 ? 11.079 -3.853 -7.512 1.00 82.81 86 LEU A N 1
ATOM 684 C CA . LEU A 1 86 ? 10.771 -3.403 -6.157 1.00 82.81 86 LEU A CA 1
ATOM 685 C C . LEU A 1 86 ? 9.269 -3.129 -5.946 1.00 82.81 86 LEU A C 1
ATOM 687 O O . LEU A 1 86 ? 8.778 -3.289 -4.827 1.00 82.81 86 LEU A O 1
ATOM 691 N N . ALA A 1 87 ? 8.540 -2.743 -6.997 1.00 84.75 87 ALA A N 1
ATOM 692 C CA . ALA A 1 87 ? 7.094 -2.547 -6.934 1.00 84.75 87 ALA A CA 1
ATOM 693 C C . ALA A 1 87 ? 6.374 -3.840 -6.529 1.00 84.75 87 ALA A C 1
ATOM 695 O O . ALA A 1 87 ? 5.627 -3.840 -5.553 1.00 84.75 87 ALA A O 1
ATOM 696 N N . ASP A 1 88 ? 6.665 -4.937 -7.231 1.00 86.12 88 ASP A N 1
ATOM 697 C CA . ASP A 1 88 ? 6.053 -6.251 -7.014 1.00 86.12 88 ASP A CA 1
ATOM 698 C C . ASP A 1 88 ? 6.374 -6.795 -5.618 1.00 86.12 88 ASP A C 1
ATOM 700 O O . ASP A 1 88 ? 5.487 -7.262 -4.905 1.00 86.12 88 ASP A O 1
ATOM 704 N N . LEU A 1 89 ? 7.635 -6.662 -5.188 1.00 87.31 89 LEU A N 1
ATOM 705 C CA . LEU A 1 89 ? 8.059 -7.059 -3.846 1.00 87.31 89 LEU A CA 1
ATOM 706 C C . LEU A 1 89 ? 7.310 -6.278 -2.759 1.00 87.31 89 LEU A C 1
ATOM 708 O O . LEU A 1 89 ? 6.787 -6.868 -1.816 1.00 87.31 89 LEU A O 1
ATOM 712 N N . THR A 1 90 ? 7.263 -4.949 -2.885 1.00 87.75 90 THR A N 1
ATOM 713 C CA . THR A 1 90 ? 6.642 -4.081 -1.874 1.00 87.75 90 THR A CA 1
ATOM 714 C C . THR A 1 90 ? 5.149 -4.370 -1.752 1.00 87.75 90 THR A C 1
ATOM 716 O O . THR A 1 90 ? 4.624 -4.460 -0.643 1.00 87.75 90 THR A O 1
ATOM 719 N N . PHE A 1 91 ? 4.471 -4.566 -2.883 1.00 86.12 91 PHE A N 1
ATOM 720 C CA . PHE A 1 91 ? 3.052 -4.894 -2.900 1.00 86.12 91 PHE A CA 1
ATOM 721 C C . PHE A 1 91 ? 2.757 -6.293 -2.359 1.00 86.12 91 PHE A C 1
ATOM 723 O O . PHE A 1 91 ? 1.826 -6.439 -1.571 1.00 86.12 91 PHE A O 1
ATOM 730 N N . GLY A 1 92 ? 3.585 -7.291 -2.683 1.00 86.31 92 GLY A N 1
ATOM 731 C CA . GLY A 1 92 ? 3.469 -8.631 -2.104 1.00 86.31 92 GLY A CA 1
ATOM 732 C C . GLY A 1 92 ? 3.580 -8.617 -0.575 1.00 86.31 92 GLY A C 1
ATOM 733 O O . GLY A 1 92 ? 2.745 -9.203 0.115 1.00 86.31 92 GLY A O 1
ATOM 734 N N . VAL A 1 93 ? 4.550 -7.873 -0.031 1.00 89.38 93 VAL A N 1
ATOM 735 C CA . VAL A 1 93 ? 4.692 -7.688 1.426 1.00 89.38 93 VAL A CA 1
ATOM 736 C C . VAL A 1 93 ? 3.477 -6.972 2.016 1.00 89.38 93 VAL A C 1
ATOM 738 O O . VAL A 1 93 ? 2.981 -7.369 3.071 1.00 89.38 93 VAL A O 1
ATOM 741 N N . ALA A 1 94 ? 2.971 -5.935 1.347 1.00 89.12 94 ALA A N 1
ATOM 742 C CA . ALA A 1 94 ? 1.813 -5.191 1.823 1.00 89.12 94 ALA A CA 1
ATOM 743 C C . ALA A 1 94 ? 0.537 -6.053 1.845 1.00 89.12 94 ALA A C 1
ATOM 745 O O . ALA A 1 94 ? -0.190 -6.023 2.837 1.00 89.12 94 ALA A O 1
ATOM 746 N N . PHE A 1 95 ? 0.292 -6.876 0.821 1.00 86.44 95 PHE A N 1
ATOM 747 C CA . PHE A 1 95 ? -0.830 -7.821 0.799 1.00 86.44 95 PHE A CA 1
ATOM 748 C C . PHE A 1 95 ? -0.730 -8.858 1.909 1.00 86.44 95 PHE A C 1
ATOM 750 O O . PHE A 1 95 ? -1.696 -9.058 2.644 1.00 86.44 95 PHE A O 1
ATOM 757 N N . GLN A 1 96 ? 0.448 -9.454 2.098 1.00 86.12 96 GLN A N 1
ATOM 758 C CA . GLN A 1 96 ? 0.652 -10.418 3.175 1.00 86.12 96 GLN A CA 1
ATOM 759 C C . GLN A 1 96 ? 0.456 -9.777 4.557 1.00 86.12 96 GLN A C 1
ATOM 761 O O . GLN A 1 96 ? -0.118 -10.389 5.456 1.00 86.12 96 GLN A O 1
ATOM 766 N N . TYR A 1 97 ? 0.887 -8.527 4.739 1.00 87.44 97 TYR A N 1
ATOM 767 C CA . TYR A 1 97 ? 0.669 -7.802 5.988 1.00 87.44 97 TYR A CA 1
ATOM 768 C C . TYR A 1 97 ? -0.820 -7.570 6.279 1.00 87.44 97 TYR A C 1
ATOM 770 O O . TYR A 1 97 ? -1.261 -7.756 7.416 1.00 87.44 97 TYR A O 1
ATOM 778 N N . ILE A 1 98 ? -1.594 -7.179 5.263 1.00 85.88 98 ILE A N 1
ATOM 779 C CA . ILE A 1 98 ? -3.042 -6.962 5.382 1.00 85.88 98 ILE A CA 1
ATOM 780 C C . ILE A 1 98 ? -3.749 -8.271 5.694 1.00 85.88 98 ILE A C 1
ATOM 782 O O . ILE A 1 98 ? -4.562 -8.289 6.606 1.00 85.88 98 ILE A O 1
ATOM 786 N N . ASP A 1 99 ? -3.399 -9.362 5.019 1.00 84.19 99 ASP A N 1
ATOM 787 C CA . ASP A 1 99 ? -3.982 -10.681 5.277 1.00 84.19 99 ASP A CA 1
ATOM 788 C C . ASP A 1 99 ? -3.803 -11.113 6.746 1.00 84.19 99 ASP A C 1
ATOM 790 O O . ASP A 1 99 ? -4.738 -11.570 7.400 1.00 84.19 99 ASP A O 1
ATOM 794 N N . ILE A 1 100 ? -2.627 -10.845 7.326 1.00 83.62 100 ILE A N 1
ATOM 795 C CA . ILE A 1 100 ? -2.336 -11.152 8.734 1.00 83.62 100 ILE A CA 1
ATOM 796 C C . ILE A 1 100 ? -3.078 -10.219 9.708 1.00 83.62 100 ILE A C 1
ATOM 798 O O . ILE A 1 100 ? -3.474 -10.639 10.798 1.00 83.62 100 ILE A O 1
ATOM 802 N N . ARG A 1 101 ? -3.187 -8.922 9.393 1.00 81.25 101 ARG A N 1
ATOM 803 C CA . ARG A 1 101 ? -3.636 -7.885 10.349 1.00 81.25 101 ARG A CA 1
ATOM 804 C C . ARG A 1 101 ? -5.078 -7.434 10.163 1.00 81.25 101 ARG A C 1
ATOM 806 O O . ARG A 1 101 ? -5.630 -6.806 11.067 1.00 81.25 101 ARG A O 1
ATOM 813 N N . TYR A 1 102 ? -5.679 -7.755 9.030 1.00 73.31 102 TYR A N 1
ATOM 814 C CA . TYR A 1 102 ? -7.029 -7.383 8.661 1.00 73.31 102 TYR A CA 1
ATOM 815 C C . TYR A 1 102 ? -7.753 -8.599 8.068 1.00 73.31 102 TYR A C 1
ATOM 817 O O . TYR A 1 102 ? -7.788 -8.760 6.849 1.00 73.31 102 TYR A O 1
ATOM 825 N N . PRO A 1 103 ? -8.364 -9.445 8.922 1.00 66.50 103 PRO A N 1
ATOM 826 C CA . PRO A 1 103 ? -9.111 -10.629 8.501 1.00 66.50 103 PRO A CA 1
ATOM 827 C C . PRO A 1 103 ? -10.491 -10.236 7.947 1.00 66.50 103 PRO A C 1
ATOM 829 O O . PRO A 1 103 ? -11.533 -10.672 8.429 1.00 66.50 103 PRO A O 1
ATOM 832 N N . HIS A 1 104 ? -10.508 -9.336 6.971 1.00 67.25 104 HIS A N 1
ATOM 833 C CA . HIS A 1 104 ? -11.664 -9.060 6.136 1.00 67.25 104 HIS A CA 1
ATOM 834 C C . HIS A 1 104 ? -11.455 -9.763 4.803 1.00 67.25 104 HIS A C 1
ATOM 836 O O . HIS A 1 104 ? -10.325 -9.849 4.325 1.00 67.25 104 HIS A O 1
ATOM 842 N N . ASP A 1 105 ? -12.528 -10.239 4.183 1.00 68.62 105 ASP A N 1
ATOM 843 C CA . ASP A 1 105 ? -12.447 -10.973 2.921 1.00 68.62 105 ASP A CA 1
ATOM 844 C C . ASP A 1 105 ? -12.235 -10.034 1.717 1.00 68.62 105 ASP A C 1
ATOM 846 O O . ASP A 1 105 ? -13.063 -9.913 0.813 1.00 68.62 105 ASP A O 1
ATOM 850 N N . TRP A 1 106 ? -11.112 -9.313 1.725 1.00 67.06 106 TRP A N 1
ATOM 851 C CA . TRP A 1 106 ? -10.673 -8.475 0.610 1.00 67.06 106 TRP A CA 1
ATOM 852 C C . TRP A 1 106 ? -10.289 -9.337 -0.603 1.00 67.06 106 TRP A C 1
ATOM 854 O O . TRP A 1 106 ? -10.493 -8.941 -1.750 1.00 67.06 106 TRP A O 1
ATOM 864 N N . CYS A 1 107 ? -9.799 -10.550 -0.341 1.00 61.06 107 CYS A N 1
ATOM 865 C CA . CYS A 1 107 ? -9.412 -11.549 -1.328 1.00 61.06 107 CYS A CA 1
ATOM 866 C C . CYS A 1 107 ? -10.555 -11.927 -2.279 1.00 61.06 107 CYS A C 1
ATOM 868 O O . CYS A 1 107 ? -10.338 -12.028 -3.487 1.00 61.06 107 CYS A O 1
ATOM 870 N N . SER A 1 108 ? -11.774 -12.126 -1.766 1.00 66.50 108 SER A N 1
ATOM 871 C CA . SER A 1 108 ? -12.928 -12.442 -2.619 1.00 66.50 108 SER A CA 1
ATOM 872 C C . SER A 1 108 ? -13.335 -11.289 -3.539 1.00 66.50 108 SER A C 1
ATOM 874 O O . SER A 1 108 ? -13.902 -11.532 -4.602 1.00 66.50 108 SER A O 1
ATOM 876 N N . GLN A 1 109 ? -13.027 -10.040 -3.172 1.00 67.56 109 GLN A N 1
ATOM 877 C CA . GLN A 1 109 ? -13.343 -8.858 -3.985 1.00 67.56 109 GLN A CA 1
ATOM 878 C C . GLN A 1 109 ? -12.299 -8.599 -5.084 1.00 67.56 109 GLN A C 1
ATOM 880 O O . GLN A 1 109 ? -12.608 -7.947 -6.081 1.00 67.56 109 GLN A O 1
ATOM 885 N N . HIS A 1 110 ? -11.086 -9.145 -4.939 1.00 64.19 110 HIS A N 1
ATOM 886 C CA . HIS A 1 110 ? -9.972 -8.949 -5.871 1.00 64.19 110 HIS A CA 1
ATOM 887 C C . HIS A 1 110 ? -9.265 -10.273 -6.225 1.00 64.19 110 HIS A C 1
ATOM 889 O O . HIS A 1 110 ? -8.090 -10.460 -5.906 1.00 64.19 110 HIS A O 1
ATOM 895 N N . PRO A 1 111 ? -9.939 -11.206 -6.924 1.00 66.12 111 PRO A N 1
ATOM 896 C CA . PRO A 1 111 ? -9.431 -12.562 -7.150 1.00 66.12 111 PRO A CA 1
ATOM 897 C C . PRO A 1 111 ? -8.154 -12.634 -7.999 1.00 66.12 111 PRO A C 1
ATOM 899 O O . PRO A 1 111 ? -7.483 -13.659 -7.982 1.00 66.12 111 PRO A O 1
ATOM 902 N N . ARG A 1 112 ? -7.809 -11.577 -8.745 1.00 67.62 112 ARG A N 1
ATOM 903 C CA . ARG A 1 112 ? -6.578 -11.525 -9.552 1.00 67.62 112 ARG A CA 1
ATOM 904 C C . ARG A 1 112 ? -5.330 -11.182 -8.745 1.00 67.62 112 ARG A C 1
ATOM 906 O O . ARG A 1 112 ? -4.234 -11.311 -9.271 1.00 67.62 112 ARG A O 1
ATOM 913 N N . LEU A 1 113 ? -5.506 -10.704 -7.514 1.00 58.88 113 LEU A N 1
ATOM 914 C CA . LEU A 1 113 ? -4.413 -10.368 -6.603 1.00 58.88 113 LEU A CA 1
ATOM 915 C C . LEU A 1 113 ? -3.983 -11.564 -5.734 1.00 58.88 113 LEU A C 1
ATOM 917 O O . LEU A 1 113 ? -3.083 -11.406 -4.912 1.00 58.88 113 LEU A O 1
ATOM 921 N N . LYS A 1 114 ? -4.634 -12.725 -5.898 1.00 58.19 114 LYS A N 1
ATOM 92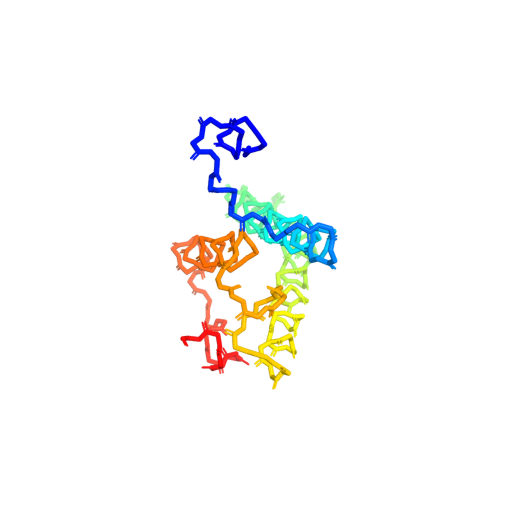2 C CA . LYS A 1 114 ? -4.224 -14.003 -5.302 1.00 58.19 114 LYS A CA 1
ATOM 923 C C . LYS A 1 114 ? -3.084 -14.660 -6.069 1.00 58.19 114 LYS A C 1
ATOM 925 O O . LYS A 1 114 ? -3.090 -14.581 -7.316 1.00 58.19 114 LYS A O 1
#

pLDDT: mean 82.15, std 10.71, range [58.19, 96.12]

Secondary structure (DSSP, 8-state):
-HHHHTTSS--SSPSSTTHHHHHHHHHHHHHHHHHHHHHHHHTTS-GGG--HHHHHHHHHHHHHHHHHHHHHHHH-SSSSTTS--HHHHHHHHHHHHHHHH--S-HHHH-GGG-

Radius of gyration: 15.97 Å; chains: 1; bounding box: 43×22×42 Å

Foldseek 3Di:
DVVVLPPPVNHQADPDPFNVLLVVLLVLLVLLLVLLVQLLVLVPDDPVRRDVVSNVVSVVSNLVSLVVVLVCVVVAVESTDDDRGNSRVSNVVSVVSCVVRPVDPVCVVRVVVD